Protein AF-A0A813KHU0-F1 (afdb_monomer)

Structure (mmCIF, N/CA/C/O backbone):
data_AF-A0A813KHU0-F1
#
_entry.id   AF-A0A813KHU0-F1
#
loop_
_atom_site.group_PDB
_atom_site.id
_atom_site.type_symbol
_atom_site.label_atom_id
_atom_site.label_alt_id
_atom_site.label_comp_id
_atom_site.label_asym_id
_atom_site.label_entity_id
_atom_site.label_seq_id
_atom_site.pdbx_PDB_ins_code
_atom_site.Cartn_x
_atom_site.Cartn_y
_atom_site.Cartn_z
_atom_site.occupancy
_atom_site.B_iso_or_equiv
_atom_site.auth_seq_id
_atom_site.auth_comp_id
_atom_site.auth_asym_id
_atom_site.auth_atom_id
_atom_site.pdbx_PDB_model_num
ATOM 1 N N . MET A 1 1 ? -23.495 9.517 65.402 1.00 42.62 1 MET A N 1
ATOM 2 C CA . MET A 1 1 ? -22.991 10.257 64.228 1.00 42.62 1 MET A CA 1
ATOM 3 C C . MET A 1 1 ? -22.327 9.233 63.336 1.00 42.62 1 MET A C 1
ATOM 5 O O . MET A 1 1 ? -21.193 8.849 63.585 1.00 42.62 1 MET A O 1
ATOM 9 N N . GLU A 1 2 ? -23.126 8.678 62.429 1.00 41.41 2 GLU A N 1
ATOM 10 C CA . GLU A 1 2 ? -22.740 7.620 61.497 1.00 41.41 2 GLU A CA 1
ATOM 11 C C . GLU A 1 2 ? -21.933 8.191 60.330 1.00 41.41 2 GLU A C 1
ATOM 13 O O . GLU A 1 2 ? -22.100 9.349 59.942 1.00 41.41 2 GLU A O 1
ATOM 18 N N . GLY A 1 3 ? -21.004 7.368 59.845 1.00 47.34 3 GLY A N 1
ATOM 19 C CA . GLY A 1 3 ? -19.980 7.725 58.876 1.00 47.34 3 GLY A CA 1
ATOM 20 C C . GLY A 1 3 ? -20.529 8.045 57.490 1.00 47.34 3 GLY A C 1
ATOM 21 O O . GLY A 1 3 ? -21.421 7.374 56.974 1.00 47.34 3 GLY A O 1
ATOM 22 N N . ALA A 1 4 ? -19.929 9.058 56.868 1.00 47.12 4 ALA A N 1
ATOM 23 C CA . ALA A 1 4 ? -20.103 9.354 55.458 1.00 47.12 4 ALA A CA 1
ATOM 24 C C . ALA A 1 4 ? -19.399 8.271 54.624 1.00 47.12 4 ALA A C 1
ATOM 26 O O . ALA A 1 4 ? -18.172 8.158 54.622 1.00 47.12 4 ALA A O 1
ATOM 27 N N . GLY A 1 5 ? -20.210 7.447 53.962 1.00 48.50 5 GLY A N 1
ATOM 28 C CA . GLY A 1 5 ? -19.786 6.370 53.081 1.00 48.50 5 GLY A CA 1
ATOM 29 C C . GLY A 1 5 ? -19.151 6.878 51.788 1.00 48.50 5 GLY A C 1
ATOM 30 O O . GLY A 1 5 ? -19.700 7.711 51.068 1.00 48.50 5 GLY A O 1
ATOM 31 N N . CYS A 1 6 ? -17.983 6.309 51.514 1.00 53.12 6 CYS A N 1
ATOM 32 C CA . CYS A 1 6 ? -17.231 6.348 50.270 1.00 53.12 6 CYS A CA 1
ATOM 33 C C . CYS A 1 6 ? -18.134 6.070 49.050 1.00 53.12 6 CYS A C 1
ATOM 35 O O . CYS A 1 6 ? -18.683 4.979 48.932 1.00 53.12 6 CYS A O 1
ATOM 37 N N . SER A 1 7 ? -18.278 7.043 48.143 1.00 52.09 7 SER A N 1
ATOM 38 C CA . SER A 1 7 ? -19.007 6.884 46.866 1.00 52.09 7 SER A CA 1
ATOM 39 C C . SER A 1 7 ? -18.112 7.062 45.628 1.00 52.09 7 SER A C 1
ATOM 41 O O . SER A 1 7 ? -18.610 7.140 44.510 1.00 52.09 7 SER A O 1
ATOM 43 N N . SER A 1 8 ? -16.785 7.097 45.790 1.00 53.78 8 SER A N 1
ATOM 44 C CA . SER A 1 8 ? -15.857 7.419 44.689 1.00 53.78 8 SER A CA 1
ATOM 45 C C . SER A 1 8 ? -15.348 6.212 43.883 1.00 53.78 8 SER A C 1
ATOM 47 O O . SER A 1 8 ? -14.646 6.409 42.898 1.00 53.78 8 SER A O 1
ATOM 49 N N . SER A 1 9 ? -15.697 4.973 44.250 1.00 53.78 9 SER A N 1
ATOM 50 C CA . SER A 1 9 ? -15.146 3.758 43.611 1.00 53.78 9 SER A CA 1
ATOM 51 C C . SER A 1 9 ? -15.858 3.289 42.339 1.00 53.78 9 SER A C 1
ATOM 53 O O . SER A 1 9 ? -15.327 2.427 41.653 1.00 53.78 9 SER A O 1
ATOM 55 N N . SER A 1 10 ? -17.042 3.811 42.000 1.00 54.59 10 SER A N 1
ATOM 56 C CA . SER A 1 10 ? -17.809 3.296 40.849 1.00 54.59 10 SER A CA 1
ATOM 57 C C . SER A 1 10 ? -17.456 3.957 39.509 1.00 54.59 10 SER A C 1
ATOM 59 O O . SER A 1 10 ? -17.776 3.404 38.463 1.00 54.59 10 SER A O 1
ATOM 61 N N . SER A 1 11 ? -16.828 5.137 39.533 1.00 57.34 11 SER A N 1
ATOM 62 C CA . SER A 1 11 ? -16.540 5.946 38.336 1.00 57.34 11 SER A CA 1
ATOM 63 C C . SER A 1 11 ? -15.254 5.514 37.619 1.00 57.34 11 SER A C 1
ATOM 65 O O . SER A 1 11 ? -15.204 5.503 36.394 1.00 57.34 11 SER A O 1
ATOM 67 N N . CYS A 1 12 ? -14.231 5.091 38.369 1.00 59.09 12 CYS A N 1
ATOM 68 C CA . CYS A 1 12 ? -12.973 4.605 37.796 1.00 59.09 12 CYS A CA 1
ATOM 69 C C . CYS A 1 12 ? -13.151 3.2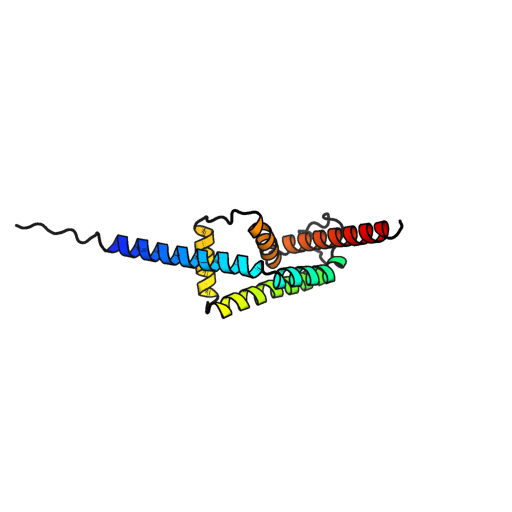79 37.042 1.00 59.09 12 CYS A C 1
ATOM 71 O O . CYS A 1 12 ? -12.722 3.169 35.903 1.00 59.09 12 CYS A O 1
ATOM 73 N N . VAL A 1 13 ? -13.885 2.322 37.615 1.00 64.19 13 VAL A N 1
ATOM 74 C CA . VAL A 1 13 ? -14.045 0.974 37.035 1.00 64.19 13 VAL A CA 1
ATOM 75 C C . VAL A 1 13 ? -14.788 0.987 35.691 1.00 64.19 13 VAL A C 1
ATOM 77 O O . VAL A 1 13 ? -14.461 0.213 34.800 1.00 64.19 13 VAL A O 1
ATOM 80 N N . ALA A 1 14 ? -15.777 1.870 35.524 1.00 64.44 1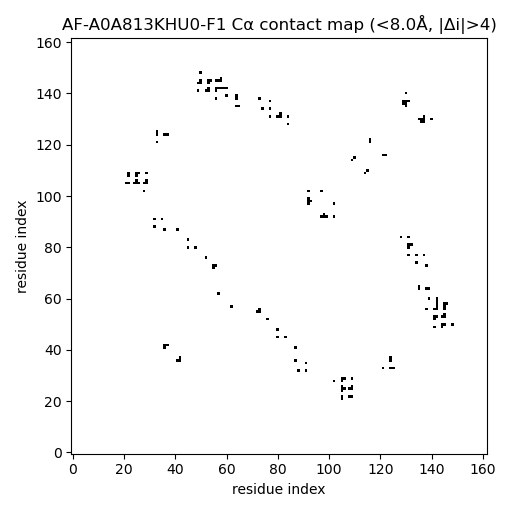4 ALA A N 1
ATOM 81 C CA . ALA A 1 14 ? -16.512 1.997 34.263 1.00 64.44 14 ALA A CA 1
ATOM 82 C C . ALA A 1 14 ? -15.681 2.674 33.162 1.00 64.44 14 ALA A C 1
ATOM 84 O O . ALA A 1 14 ? -15.860 2.374 31.985 1.00 64.44 14 ALA A O 1
ATOM 85 N N . ARG A 1 15 ? -14.771 3.578 33.546 1.00 66.44 15 ARG A N 1
ATOM 86 C CA . ARG A 1 15 ? -13.884 4.268 32.608 1.00 66.44 15 ARG A CA 1
ATOM 87 C C . ARG A 1 15 ? -12.789 3.337 32.095 1.00 66.44 15 ARG A C 1
ATOM 89 O O . ARG A 1 15 ? -12.584 3.266 30.893 1.00 66.44 15 ARG A O 1
ATOM 96 N N . ASP A 1 16 ? -12.204 2.550 32.994 1.00 72.75 16 ASP A N 1
ATOM 97 C CA . ASP A 1 16 ? -11.177 1.562 32.652 1.00 72.75 16 ASP A CA 1
ATOM 98 C C . ASP A 1 16 ? -11.733 0.453 31.730 1.00 72.75 16 ASP A C 1
ATOM 100 O O . ASP A 1 16 ? -11.021 -0.064 30.873 1.00 72.75 16 ASP A O 1
ATOM 104 N N . ALA A 1 17 ? -13.016 0.093 31.873 1.00 78.12 17 ALA A N 1
ATOM 105 C CA . ALA A 1 17 ? -13.672 -0.888 31.004 1.00 78.12 17 ALA A CA 1
ATOM 106 C C . ALA A 1 17 ? -13.956 -0.346 29.592 1.00 78.12 17 ALA A C 1
ATOM 108 O O . ALA A 1 17 ? -13.739 -1.060 28.618 1.00 78.12 17 ALA A O 1
ATOM 109 N N . ALA A 1 18 ? -14.409 0.906 29.478 1.00 79.88 18 ALA A N 1
ATOM 110 C CA . ALA A 1 18 ? -14.678 1.536 28.185 1.00 79.88 18 ALA A CA 1
ATOM 111 C C . ALA A 1 18 ? -13.390 1.779 27.379 1.00 79.88 18 ALA A C 1
ATOM 113 O O . ALA A 1 18 ? -13.362 1.502 26.185 1.00 79.88 18 ALA A O 1
ATOM 114 N N . GLU A 1 19 ? -12.316 2.228 28.042 1.00 81.31 19 GLU A N 1
ATOM 115 C CA . GLU A 1 19 ? -10.990 2.385 27.423 1.00 81.31 19 GLU A CA 1
ATOM 116 C C . GLU A 1 19 ? -10.471 1.029 26.897 1.00 81.31 19 GLU A C 1
ATOM 118 O O . GLU A 1 19 ? -10.000 0.933 25.767 1.00 81.31 19 GLU A O 1
ATOM 123 N N . ALA A 1 20 ? -10.651 -0.059 27.658 1.00 83.56 20 ALA A N 1
ATOM 124 C CA . ALA A 1 20 ? -10.251 -1.399 27.223 1.00 83.56 20 ALA A CA 1
ATOM 125 C C . ALA A 1 20 ? -11.077 -1.948 26.039 1.00 83.56 20 ALA A C 1
ATOM 127 O O . ALA A 1 20 ? -10.536 -2.675 25.203 1.00 83.56 20 ALA A O 1
ATOM 128 N N . GLU A 1 21 ? -12.374 -1.634 25.965 1.00 86.56 21 GLU A N 1
ATOM 129 C CA . GLU A 1 21 ? -13.226 -2.003 24.825 1.00 86.56 21 GLU A CA 1
ATOM 130 C C . GLU A 1 21 ? -12.813 -1.255 23.550 1.00 86.56 21 GLU A C 1
ATOM 132 O O . GLU A 1 21 ? -12.673 -1.882 22.499 1.00 86.56 21 GLU A O 1
ATOM 137 N N . GLU A 1 22 ? -12.544 0.050 23.651 1.00 86.12 22 GLU A N 1
ATOM 138 C CA . GLU A 1 22 ? -12.088 0.879 22.528 1.00 86.12 22 GLU A CA 1
ATOM 139 C C . GLU A 1 22 ? -10.707 0.432 22.018 1.00 86.12 22 GLU A C 1
ATOM 141 O O . GLU A 1 22 ? -10.512 0.266 20.812 1.00 86.12 22 GLU A O 1
ATOM 146 N N . GLU A 1 23 ? -9.768 0.119 22.916 1.00 86.62 23 GLU A N 1
ATOM 147 C CA . GLU A 1 23 ? -8.469 -0.452 22.543 1.00 86.62 23 GLU A CA 1
ATOM 148 C C . GLU A 1 23 ? -8.598 -1.811 21.831 1.00 86.62 23 GLU A C 1
ATOM 150 O O . GLU A 1 23 ? -7.830 -2.123 20.913 1.00 86.62 23 GLU A O 1
ATOM 155 N N . ALA A 1 24 ? -9.533 -2.659 22.272 1.00 89.06 24 ALA A N 1
ATOM 156 C CA . ALA A 1 24 ? -9.770 -3.964 21.663 1.00 89.06 24 ALA A CA 1
ATOM 157 C C . ALA A 1 24 ? -10.399 -3.828 20.269 1.00 89.06 24 ALA A C 1
ATOM 159 O O . ALA A 1 24 ? -10.007 -4.547 19.346 1.00 89.06 24 ALA A O 1
ATOM 160 N N . GLU A 1 25 ? -11.332 -2.891 20.099 1.00 92.50 25 GLU A N 1
ATOM 161 C CA . GLU A 1 25 ? -11.931 -2.555 18.806 1.00 92.50 25 GLU A CA 1
ATOM 162 C C . GLU A 1 25 ? -10.883 -1.984 17.838 1.00 92.50 25 GLU A C 1
ATOM 164 O O . GLU A 1 25 ? -10.808 -2.404 16.678 1.00 92.50 25 GLU A O 1
ATOM 169 N N . ALA A 1 26 ? -10.013 -1.098 18.328 1.00 91.31 26 ALA A N 1
ATOM 170 C CA . ALA A 1 26 ? -8.908 -0.541 17.561 1.00 91.31 26 ALA A CA 1
ATOM 171 C C . ALA A 1 26 ? -7.950 -1.632 17.067 1.0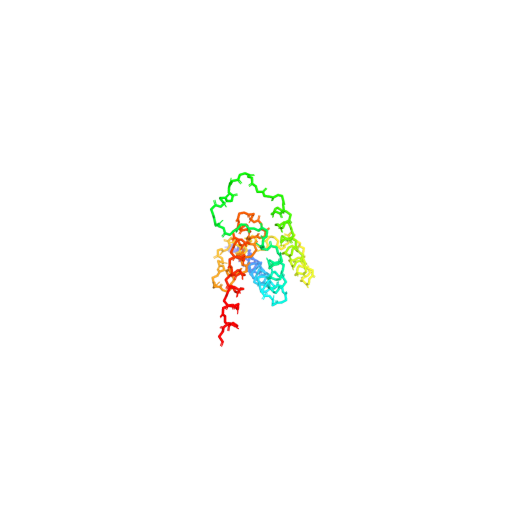0 91.31 26 ALA A C 1
ATOM 173 O O . ALA A 1 26 ? -7.635 -1.700 15.876 1.00 91.31 26 ALA A O 1
ATOM 174 N N . GLU A 1 27 ? -7.531 -2.543 17.948 1.00 90.94 27 GLU A N 1
ATOM 175 C CA . GLU A 1 27 ? -6.684 -3.670 17.556 1.00 90.94 27 GLU A CA 1
ATOM 176 C C . GLU A 1 27 ? -7.377 -4.610 16.566 1.00 90.94 27 GLU A C 1
ATOM 178 O O . GLU A 1 27 ? -6.755 -5.011 15.576 1.00 90.94 27 GLU A O 1
ATOM 183 N N . LEU A 1 28 ? -8.652 -4.936 16.793 1.00 93.25 28 LEU A N 1
ATOM 184 C CA . LEU A 1 28 ? -9.430 -5.791 15.901 1.00 93.25 28 LEU A CA 1
ATOM 185 C C . LEU A 1 28 ? -9.446 -5.215 14.483 1.00 93.25 28 LEU A C 1
ATOM 187 O O . LEU A 1 28 ? -9.116 -5.917 13.523 1.00 93.25 28 LEU A O 1
ATOM 191 N N . HIS A 1 29 ? -9.802 -3.939 14.344 1.00 94.69 29 HIS A N 1
ATOM 192 C CA . HIS A 1 29 ? -9.965 -3.339 13.029 1.00 94.69 29 HIS A CA 1
ATOM 193 C C . HIS A 1 29 ? -8.643 -3.041 12.331 1.00 94.69 29 HIS A C 1
ATOM 195 O O . HIS A 1 29 ? -8.576 -3.206 11.111 1.00 94.69 29 HIS A O 1
ATOM 201 N N . MET A 1 30 ? -7.589 -2.679 13.064 1.00 91.81 30 MET A N 1
ATOM 202 C CA . MET A 1 30 ? -6.272 -2.447 12.473 1.00 91.81 30 MET A CA 1
ATOM 203 C C . MET A 1 30 ? -5.623 -3.741 11.995 1.00 91.81 30 MET A C 1
ATOM 205 O O . MET A 1 30 ? -5.149 -3.807 10.860 1.00 91.81 30 MET A O 1
ATOM 209 N N . ARG A 1 31 ? -5.664 -4.807 12.802 1.00 90.56 31 ARG A N 1
ATOM 210 C CA . ARG A 1 31 ? -5.186 -6.124 12.358 1.00 90.56 31 ARG A CA 1
ATOM 211 C C . ARG A 1 31 ? -6.036 -6.681 11.226 1.00 90.56 31 ARG A C 1
ATOM 213 O O . ARG A 1 31 ? -5.487 -7.266 10.297 1.00 90.56 31 ARG A O 1
ATOM 220 N N . GLY A 1 32 ? -7.351 -6.471 11.283 1.00 93.75 32 GLY A N 1
ATOM 221 C CA . GLY A 1 32 ? -8.263 -6.858 10.213 1.00 93.75 32 GLY A CA 1
ATOM 222 C C . GLY A 1 32 ? -7.923 -6.174 8.888 1.00 93.75 32 GLY A C 1
ATOM 223 O O . GLY A 1 32 ? -7.829 -6.859 7.873 1.00 93.75 32 GLY A O 1
ATOM 224 N N . LEU A 1 33 ? -7.637 -4.865 8.893 1.00 94.25 33 LEU A N 1
ATOM 225 C CA . LEU A 1 33 ? -7.236 -4.147 7.680 1.00 94.25 33 LEU A CA 1
ATOM 226 C C . LEU A 1 33 ? -5.884 -4.642 7.149 1.00 94.25 33 LEU A C 1
ATOM 228 O O . LEU A 1 33 ? -5.751 -4.880 5.951 1.00 94.25 33 LEU A O 1
ATOM 232 N N . LEU A 1 34 ? -4.884 -4.827 8.015 1.00 92.06 34 LEU A N 1
ATOM 233 C CA . LEU A 1 34 ? -3.579 -5.342 7.587 1.00 92.06 34 LEU A CA 1
ATOM 234 C C . LEU A 1 34 ? -3.710 -6.741 6.973 1.00 92.06 34 LEU A C 1
ATOM 236 O O . LEU A 1 34 ? -3.165 -6.993 5.903 1.00 92.06 34 LEU A O 1
ATOM 240 N N . GLN A 1 35 ? -4.505 -7.623 7.581 1.00 92.94 35 GLN A N 1
ATOM 241 C CA . GLN A 1 35 ? -4.798 -8.942 7.023 1.00 92.94 35 GLN A CA 1
ATOM 242 C C . GLN A 1 35 ? -5.562 -8.854 5.691 1.00 92.94 35 GLN A C 1
ATOM 244 O O . GLN A 1 35 ? -5.275 -9.608 4.764 1.00 92.94 35 GLN A O 1
ATOM 249 N N . TRP A 1 36 ? -6.502 -7.917 5.563 1.00 95.81 36 TRP A N 1
ATOM 250 C CA . TRP A 1 36 ? -7.259 -7.669 4.333 1.00 95.81 36 TRP A CA 1
ATOM 251 C C . TRP A 1 36 ? -6.371 -7.204 3.171 1.00 95.81 36 TRP A C 1
ATOM 253 O O . TRP A 1 36 ? -6.570 -7.595 2.017 1.00 95.81 36 TRP A O 1
ATOM 263 N N . LEU A 1 37 ? -5.356 -6.394 3.474 1.00 95.31 37 LEU A N 1
ATOM 264 C CA . LEU A 1 37 ? -4.320 -5.971 2.530 1.00 95.31 37 LEU A CA 1
ATOM 265 C C . LEU A 1 37 ? -3.317 -7.094 2.204 1.00 95.31 37 LEU A C 1
ATOM 267 O O . LEU A 1 37 ? -2.558 -6.978 1.248 1.0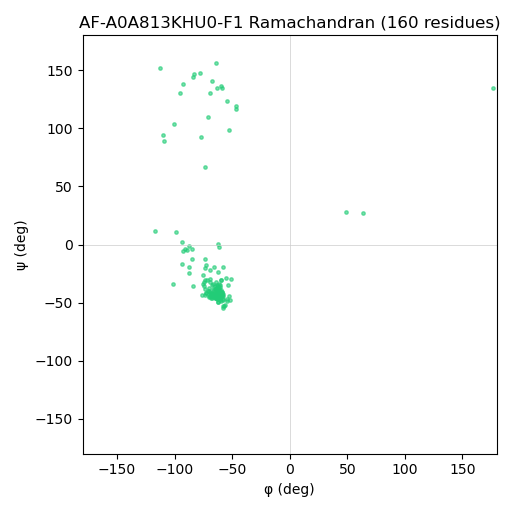0 95.31 37 LEU A O 1
ATOM 271 N N . ARG A 1 38 ? -3.317 -8.197 2.958 1.00 93.88 38 ARG A N 1
ATOM 272 C CA . ARG A 1 38 ? -2.485 -9.385 2.695 1.00 93.88 38 ARG A CA 1
ATOM 273 C C . ARG A 1 38 ? -3.177 -10.439 1.847 1.00 93.88 38 ARG A C 1
ATOM 275 O O . ARG A 1 38 ? -2.548 -11.435 1.493 1.00 93.88 38 ARG A O 1
ATOM 282 N N . GLU A 1 39 ? -4.456 -10.262 1.534 1.00 95.81 39 GLU A N 1
ATOM 283 C CA . GLU A 1 39 ? -5.159 -11.217 0.688 1.00 95.81 39 GLU A CA 1
ATOM 284 C C . GLU A 1 39 ? -4.476 -11.346 -0.677 1.00 95.81 39 GLU A C 1
ATOM 286 O O . GLU A 1 39 ? -4.141 -10.354 -1.328 1.00 95.81 39 GLU A O 1
ATOM 291 N N . GLU A 1 40 ? -4.305 -12.591 -1.123 1.00 94.88 40 GLU A N 1
ATOM 292 C CA . GLU A 1 40 ? -3.588 -12.943 -2.353 1.00 94.88 40 GLU A CA 1
ATOM 293 C C . GLU A 1 40 ? -4.112 -12.192 -3.582 1.00 94.88 40 GLU A C 1
ATOM 295 O O . GLU A 1 40 ? -3.332 -11.798 -4.448 1.00 94.88 40 GLU A O 1
ATOM 300 N N . SER A 1 41 ? -5.423 -11.942 -3.636 1.00 96.12 41 SER A N 1
ATOM 301 C CA . SER A 1 41 ? -6.066 -11.187 -4.714 1.00 96.12 41 SER A CA 1
ATOM 302 C C . SER A 1 41 ? -5.533 -9.755 -4.814 1.00 96.12 41 SER A C 1
ATOM 304 O O . SER A 1 41 ? -5.237 -9.281 -5.910 1.00 96.12 41 SER A O 1
ATOM 306 N N . PHE A 1 42 ? -5.356 -9.079 -3.679 1.00 96.81 42 PHE A N 1
ATOM 307 C CA . PHE A 1 42 ? -4.834 -7.719 -3.640 1.00 96.81 42 PHE A CA 1
ATOM 308 C C . PHE A 1 42 ? -3.325 -7.692 -3.870 1.00 96.81 42 PHE A C 1
ATOM 310 O O . PHE A 1 42 ? -2.847 -6.895 -4.674 1.00 96.81 42 PHE A O 1
ATOM 317 N N . VAL A 1 43 ? -2.578 -8.603 -3.241 1.00 95.19 43 VAL A N 1
ATOM 318 C CA . VAL A 1 43 ? -1.126 -8.719 -3.447 1.00 95.19 43 VAL A CA 1
ATOM 319 C C . VAL A 1 43 ? -0.800 -8.973 -4.922 1.00 95.19 43 VAL A C 1
ATOM 321 O O . VAL A 1 43 ? 0.094 -8.333 -5.477 1.00 95.19 43 VAL A O 1
ATOM 324 N N . THR A 1 44 ? -1.561 -9.852 -5.580 1.00 95.88 44 THR A N 1
ATOM 325 C CA . THR A 1 44 ? -1.438 -10.118 -7.020 1.00 95.88 44 THR A CA 1
ATOM 326 C C . THR A 1 44 ? -1.759 -8.876 -7.845 1.00 95.88 44 THR A C 1
ATOM 328 O O . THR A 1 44 ? -0.961 -8.509 -8.703 1.00 95.88 44 THR A O 1
ATOM 331 N N . ALA A 1 45 ? -2.856 -8.170 -7.547 1.00 97.00 45 ALA A N 1
ATOM 332 C CA . ALA A 1 45 ? -3.219 -6.946 -8.262 1.00 97.00 45 ALA A CA 1
ATOM 333 C C . ALA A 1 45 ? -2.134 -5.856 -8.154 1.00 97.00 45 ALA A C 1
ATOM 335 O O . ALA A 1 45 ? -1.788 -5.220 -9.150 1.00 97.00 45 ALA A O 1
ATOM 336 N N . ILE A 1 46 ? -1.548 -5.670 -6.964 1.00 97.12 46 ILE A N 1
ATOM 337 C CA . ILE A 1 46 ? -0.414 -4.759 -6.760 1.00 97.12 46 ILE A CA 1
ATOM 338 C C . ILE A 1 46 ? 0.804 -5.209 -7.575 1.00 97.12 46 ILE A C 1
ATOM 340 O O . ILE A 1 46 ? 1.462 -4.379 -8.207 1.00 97.12 46 ILE A O 1
ATOM 344 N N . ALA A 1 47 ? 1.119 -6.506 -7.578 1.00 95.69 47 ALA A N 1
ATOM 345 C CA . ALA A 1 47 ? 2.256 -7.042 -8.317 1.00 95.69 47 ALA A CA 1
ATOM 346 C C . ALA A 1 47 ? 2.102 -6.864 -9.836 1.00 95.69 47 ALA A C 1
ATOM 348 O O . ALA A 1 47 ? 3.044 -6.408 -10.483 1.00 95.69 47 ALA A O 1
ATOM 349 N N . GLU A 1 48 ? 0.927 -7.170 -10.390 1.00 96.62 48 GLU A N 1
ATOM 350 C CA . GLU A 1 48 ? 0.607 -6.995 -11.812 1.00 96.62 48 GLU A CA 1
ATOM 351 C C . GLU A 1 48 ? 0.678 -5.522 -12.216 1.00 96.62 48 GLU A C 1
ATOM 353 O O . GLU A 1 48 ? 1.401 -5.161 -13.145 1.00 96.62 48 GLU A O 1
ATOM 358 N N . TRP A 1 49 ? 0.028 -4.644 -11.448 1.00 97.75 49 TRP A N 1
ATOM 359 C CA . TRP A 1 49 ? 0.079 -3.209 -11.702 1.00 97.75 49 TRP A CA 1
ATOM 360 C C . TRP A 1 49 ? 1.523 -2.686 -11.670 1.00 97.75 49 TRP A C 1
ATOM 362 O O . TRP A 1 49 ? 1.964 -1.956 -12.560 1.00 97.75 49 TRP A O 1
ATOM 372 N N . SER A 1 50 ? 2.308 -3.108 -10.676 1.00 97.00 50 SER A N 1
ATOM 373 C CA . SER A 1 50 ? 3.703 -2.678 -10.545 1.00 97.00 50 SER A CA 1
ATOM 374 C C . SER A 1 50 ? 4.570 -3.212 -11.682 1.00 97.00 50 SER A C 1
ATOM 376 O O . SER A 1 50 ? 5.496 -2.534 -12.133 1.00 97.00 50 SER A O 1
ATOM 378 N N . TRP A 1 51 ? 4.277 -4.418 -12.168 1.00 95.69 51 TRP A N 1
ATOM 379 C CA . TRP A 1 51 ? 4.969 -5.026 -13.296 1.00 95.69 51 TRP A CA 1
ATOM 380 C C . TRP A 1 51 ? 4.798 -4.206 -14.574 1.00 95.69 51 TRP A C 1
ATOM 382 O O . TRP A 1 51 ? 5.792 -3.955 -15.266 1.00 95.69 51 TRP A O 1
ATOM 392 N N . ASP A 1 52 ? 3.580 -3.742 -14.846 1.00 96.00 52 ASP A N 1
ATOM 393 C CA . ASP A 1 52 ? 3.250 -2.948 -16.031 1.00 96.00 52 ASP A CA 1
ATOM 394 C C . ASP A 1 52 ? 3.930 -1.576 -16.018 1.00 96.00 52 ASP A C 1
ATOM 396 O O . ASP A 1 52 ? 4.436 -1.119 -17.045 1.00 96.00 52 ASP A O 1
ATOM 400 N N . TRP A 1 53 ? 4.030 -0.946 -14.846 1.00 96.31 53 TRP A N 1
ATOM 401 C CA . TRP A 1 53 ? 4.591 0.400 -14.715 1.00 96.31 53 TRP A CA 1
ATOM 402 C C . TRP A 1 53 ? 6.109 0.450 -14.527 1.00 96.31 53 TRP A C 1
ATOM 404 O O . TRP A 1 53 ? 6.736 1.463 -14.840 1.00 96.31 53 TRP A O 1
ATOM 414 N N . CYS A 1 54 ? 6.741 -0.608 -14.010 1.00 94.62 54 CYS A N 1
ATOM 415 C CA . CYS A 1 54 ? 8.124 -0.517 -13.528 1.00 94.62 54 CYS A CA 1
ATOM 416 C C . CYS A 1 54 ? 9.168 -0.157 -14.592 1.00 94.62 54 CYS A C 1
ATOM 418 O O . CYS A 1 54 ? 10.212 0.393 -14.244 1.00 94.62 54 CYS A O 1
ATOM 420 N N . LEU A 1 55 ? 8.915 -0.416 -15.878 1.00 93.88 55 LEU A N 1
ATOM 421 C CA . LEU A 1 55 ? 9.870 -0.095 -16.944 1.00 93.88 55 LEU A CA 1
ATOM 422 C C . LEU A 1 55 ? 10.035 1.412 -17.187 1.00 93.88 55 LEU A C 1
ATOM 424 O O . LEU A 1 55 ? 11.093 1.824 -17.673 1.00 93.88 55 LEU A O 1
ATOM 428 N N . GLU A 1 56 ? 9.051 2.222 -16.793 1.00 92.62 56 GLU A N 1
ATOM 429 C CA . GLU A 1 56 ? 9.120 3.686 -16.861 1.00 92.62 56 GLU A CA 1
ATOM 430 C C . GLU A 1 56 ? 10.138 4.258 -15.857 1.00 92.62 56 GLU A C 1
ATOM 432 O O . GLU A 1 56 ? 10.767 5.286 -16.105 1.00 92.62 56 GLU A O 1
ATOM 437 N N . PHE A 1 57 ? 10.347 3.574 -14.729 1.00 92.00 57 PHE A N 1
ATOM 438 C CA . PHE A 1 57 ? 11.202 4.036 -13.631 1.00 92.00 57 PHE A CA 1
ATOM 439 C C . PHE A 1 57 ? 12.671 3.711 -13.886 1.00 92.00 57 PHE A C 1
ATOM 441 O O . PHE A 1 57 ? 12.961 2.670 -14.462 1.00 92.00 57 PHE A O 1
ATOM 448 N N . PRO A 1 58 ? 13.641 4.530 -13.453 1.00 88.81 58 PRO A N 1
ATOM 449 C CA . PRO A 1 58 ? 15.056 4.274 -13.717 1.00 88.81 58 PRO A CA 1
ATOM 450 C C . PRO A 1 58 ? 15.574 2.984 -13.055 1.00 88.81 58 PRO A C 1
ATOM 452 O O . PRO A 1 58 ? 15.063 2.506 -12.046 1.00 88.81 58 PRO A O 1
ATOM 455 N N . ARG A 1 59 ? 16.655 2.423 -13.615 1.00 81.25 59 ARG A N 1
ATOM 456 C CA . ARG A 1 59 ? 17.357 1.258 -13.034 1.00 81.25 59 ARG A CA 1
ATOM 457 C C . ARG A 1 59 ? 18.115 1.594 -11.754 1.00 81.25 59 ARG A C 1
ATOM 459 O O . ARG A 1 59 ? 18.259 0.757 -10.864 1.00 81.25 59 ARG A O 1
ATOM 466 N N . GLU A 1 60 ? 18.699 2.783 -11.722 1.00 69.25 60 GLU A N 1
ATOM 467 C CA . GLU A 1 60 ? 19.681 3.181 -10.727 1.00 69.25 60 GLU A CA 1
ATOM 468 C C . GLU A 1 60 ? 19.015 3.946 -9.584 1.00 69.25 60 GLU A C 1
ATOM 470 O O . GLU A 1 60 ? 18.321 4.933 -9.812 1.00 69.25 60 GLU A O 1
ATOM 475 N N . LYS A 1 61 ? 19.311 3.544 -8.339 1.00 56.22 61 LYS A N 1
ATOM 476 C CA . LYS A 1 61 ? 18.884 4.235 -7.105 1.00 56.22 61 LYS A CA 1
ATOM 477 C C . LYS A 1 61 ? 19.427 5.674 -6.978 1.00 56.22 61 LYS A C 1
ATOM 479 O O . LYS A 1 61 ? 19.144 6.340 -5.991 1.00 56.22 61 LYS A O 1
ATOM 484 N N . PHE A 1 62 ? 20.245 6.132 -7.930 1.00 52.75 62 PHE A N 1
ATOM 485 C CA . PHE A 1 62 ? 20.976 7.401 -7.872 1.00 52.75 62 PHE A CA 1
ATOM 486 C C . PHE A 1 62 ? 20.194 8.605 -8.408 1.00 52.75 62 PHE A C 1
ATOM 488 O O . PHE A 1 62 ? 20.695 9.729 -8.346 1.00 52.75 62 PHE A O 1
ATOM 495 N N . GLN A 1 63 ? 18.965 8.416 -8.899 1.00 58.88 63 GLN A N 1
ATOM 496 C CA . GLN A 1 63 ? 18.030 9.536 -8.952 1.00 58.88 63 GLN A CA 1
ATOM 497 C C . GLN A 1 63 ? 17.497 9.750 -7.542 1.00 58.88 63 GLN A C 1
ATOM 499 O O . GLN A 1 63 ? 16.567 9.085 -7.099 1.00 58.88 63 GLN A O 1
ATOM 504 N N . ASP A 1 64 ? 18.180 10.638 -6.827 1.00 63.91 64 ASP A N 1
ATOM 505 C CA . ASP A 1 64 ? 17.756 11.145 -5.532 1.00 63.91 64 ASP A CA 1
ATOM 506 C C . ASP A 1 64 ? 16.263 11.532 -5.602 1.00 63.91 64 ASP A C 1
ATOM 508 O O . ASP A 1 64 ? 15.903 12.390 -6.413 1.00 63.91 64 ASP A O 1
ATOM 512 N N . PRO A 1 65 ? 15.379 10.907 -4.800 1.00 61.78 65 PRO A N 1
ATOM 513 C CA . PRO A 1 65 ? 13.957 11.241 -4.771 1.00 61.78 65 PRO A CA 1
ATOM 514 C C . PRO A 1 65 ? 13.691 12.708 -4.418 1.00 61.78 65 PRO A C 1
ATOM 516 O O . PRO A 1 65 ? 12.616 13.216 -4.716 1.00 61.78 65 PRO A O 1
ATOM 519 N N . SER A 1 66 ? 14.664 13.390 -3.801 1.00 65.31 66 SER A N 1
ATOM 520 C CA . SER A 1 66 ? 14.615 14.821 -3.494 1.00 65.31 66 SER A CA 1
ATOM 521 C C . SER A 1 66 ? 15.072 15.721 -4.648 1.00 65.31 66 SER A C 1
ATOM 523 O O . SER A 1 66 ? 14.960 16.946 -4.556 1.00 65.31 66 SER A O 1
ATOM 525 N N . ARG A 1 67 ? 15.537 15.149 -5.771 1.00 67.62 67 ARG A N 1
ATOM 526 C CA . ARG A 1 67 ? 15.732 15.923 -7.001 1.00 67.62 67 ARG A CA 1
ATOM 527 C C . ARG A 1 67 ? 14.383 16.455 -7.484 1.00 67.62 67 ARG A C 1
ATOM 529 O O . ARG A 1 67 ? 13.426 15.692 -7.547 1.00 67.62 67 ARG A O 1
ATOM 536 N N . PRO A 1 68 ? 14.309 17.733 -7.876 1.00 58.69 68 PRO A N 1
ATOM 537 C CA . PRO A 1 68 ? 13.042 18.381 -8.205 1.00 58.69 68 PRO A CA 1
ATOM 538 C C . PRO A 1 68 ? 12.431 17.911 -9.533 1.00 58.69 68 PRO A C 1
ATOM 540 O O . PRO A 1 68 ? 11.248 18.133 -9.767 1.00 58.69 68 PRO A O 1
ATOM 543 N N . GLU A 1 69 ? 13.210 17.272 -10.409 1.00 71.69 69 GLU A N 1
ATOM 544 C CA . GLU A 1 69 ? 12.780 16.944 -11.770 1.00 71.69 69 GLU A CA 1
ATOM 545 C C . GLU 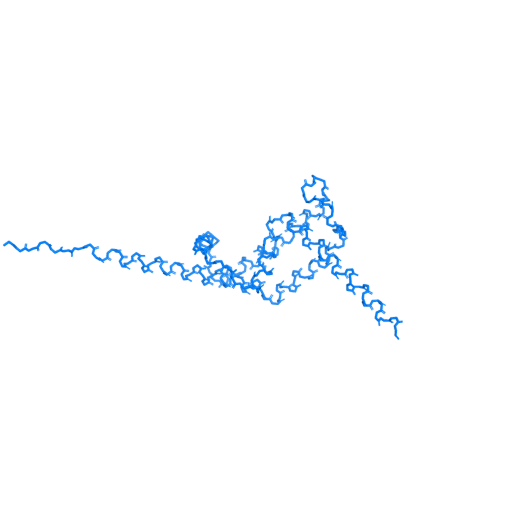A 1 69 ? 12.581 15.440 -11.939 1.00 71.69 69 GLU A C 1
ATOM 547 O O . GLU A 1 69 ? 13.510 14.686 -12.230 1.00 71.69 69 GLU A O 1
ATOM 552 N N . HIS A 1 70 ? 11.335 15.017 -11.753 1.00 79.62 70 HIS A N 1
ATOM 553 C CA . HIS A 1 70 ? 10.853 13.677 -12.071 1.00 79.62 70 HIS A CA 1
ATOM 554 C C . HIS A 1 70 ? 9.863 13.761 -13.230 1.00 79.62 70 HIS A C 1
ATOM 556 O O . HIS A 1 70 ? 9.195 14.779 -13.421 1.00 79.62 70 HIS A O 1
ATOM 562 N N . SER A 1 71 ? 9.762 12.688 -14.017 1.00 86.31 71 SER A N 1
ATOM 563 C CA . SER A 1 71 ? 8.755 12.609 -15.077 1.00 86.31 71 SER A CA 1
ATOM 564 C C . SER A 1 71 ? 7.354 12.724 -14.476 1.00 86.31 71 SER A C 1
ATOM 566 O O . SER A 1 71 ? 7.051 12.047 -13.493 1.00 86.31 71 SER A O 1
ATOM 568 N N . LEU A 1 72 ? 6.467 13.506 -15.104 1.00 89.50 72 LEU A N 1
ATOM 569 C CA . LEU A 1 72 ? 5.053 13.587 -14.701 1.00 89.50 72 LEU A CA 1
ATOM 570 C C . LEU A 1 72 ? 4.381 12.206 -14.675 1.00 89.50 72 LEU A C 1
ATOM 572 O O . LEU A 1 72 ? 3.508 11.962 -13.846 1.00 89.50 72 LEU A O 1
ATOM 576 N N . ARG A 1 73 ? 4.856 11.276 -15.513 1.00 92.19 73 ARG A N 1
ATOM 577 C CA . ARG A 1 73 ? 4.397 9.882 -15.541 1.00 92.19 73 ARG A CA 1
ATOM 578 C C . ARG A 1 73 ? 4.599 9.158 -14.212 1.00 92.19 73 ARG A C 1
ATOM 580 O O . ARG A 1 73 ? 3.809 8.282 -13.889 1.00 92.19 73 ARG A O 1
ATOM 587 N N . PHE A 1 74 ? 5.617 9.516 -13.429 1.00 92.25 74 PHE A N 1
ATOM 588 C CA . PHE A 1 74 ? 5.864 8.891 -12.125 1.00 92.25 74 PHE A CA 1
ATOM 589 C C . PHE A 1 74 ? 4.840 9.351 -11.095 1.00 92.25 74 PHE A C 1
ATOM 591 O O . PHE A 1 74 ? 4.361 8.548 -10.300 1.00 92.25 74 PHE A O 1
ATOM 598 N N . THR A 1 75 ? 4.459 10.626 -11.144 1.00 92.00 75 THR A N 1
ATOM 599 C CA . THR A 1 75 ? 3.388 11.168 -10.306 1.00 92.00 75 THR A CA 1
ATOM 600 C C . THR A 1 75 ? 2.035 10.573 -10.690 1.00 92.00 75 THR A C 1
ATOM 602 O O . THR A 1 75 ? 1.274 10.185 -9.810 1.00 92.00 75 THR A O 1
ATOM 605 N N . GLU A 1 76 ? 1.745 10.441 -11.989 1.00 95.56 76 GLU A N 1
ATOM 606 C CA . GLU A 1 76 ? 0.537 9.761 -12.484 1.00 95.56 76 GLU A CA 1
ATOM 607 C C . GLU A 1 76 ? 0.483 8.300 -12.012 1.00 95.56 76 GLU A C 1
ATOM 609 O O . GLU A 1 76 ? -0.548 7.848 -11.513 1.00 95.56 76 GLU A O 1
ATOM 614 N N . ALA A 1 77 ? 1.608 7.585 -12.092 1.00 97.00 77 ALA A N 1
ATOM 615 C CA . ALA A 1 77 ? 1.729 6.228 -11.573 1.00 97.00 77 ALA A CA 1
ATOM 616 C C . ALA A 1 77 ? 1.477 6.182 -10.057 1.00 97.00 77 ALA A C 1
ATOM 618 O O . ALA A 1 77 ? 0.700 5.353 -9.597 1.00 97.00 77 ALA A O 1
ATOM 619 N N . HIS A 1 78 ? 2.065 7.096 -9.279 1.00 97.31 78 HIS A N 1
ATOM 620 C CA . HIS A 1 78 ? 1.864 7.146 -7.828 1.00 97.31 78 HIS A CA 1
ATOM 621 C C . HIS A 1 78 ? 0.392 7.357 -7.456 1.00 97.31 78 HIS A C 1
ATOM 623 O O . HIS A 1 78 ? -0.115 6.688 -6.561 1.00 97.31 78 HIS A O 1
ATOM 629 N N . LEU A 1 79 ? -0.321 8.230 -8.178 1.00 97.44 79 LEU A N 1
ATOM 630 C CA . LEU A 1 79 ? -1.762 8.413 -7.983 1.00 97.44 79 LEU A CA 1
ATOM 631 C C . LEU A 1 79 ? -2.540 7.122 -8.262 1.00 97.44 79 LEU A C 1
ATOM 633 O O . LEU A 1 79 ? -3.426 6.774 -7.486 1.00 97.44 79 LEU A O 1
ATOM 637 N N . GLY A 1 80 ? -2.195 6.399 -9.331 1.00 98.00 80 GLY A N 1
ATOM 638 C CA . GLY A 1 80 ? -2.797 5.099 -9.632 1.00 98.00 80 GLY A CA 1
ATOM 639 C C . GLY A 1 80 ? -2.517 4.058 -8.546 1.00 98.00 80 GLY A C 1
ATOM 640 O O . GLY A 1 80 ? -3.429 3.360 -8.117 1.00 98.00 80 GLY A O 1
ATOM 641 N N . TYR A 1 81 ? -1.282 4.001 -8.047 1.00 98.06 81 TYR A N 1
ATOM 642 C CA . TYR A 1 81 ? -0.900 3.115 -6.951 1.00 98.06 81 TYR A CA 1
ATOM 643 C C . TYR A 1 81 ? -1.669 3.443 -5.663 1.00 98.06 81 TYR A C 1
ATOM 645 O O . TYR A 1 81 ? -2.214 2.545 -5.025 1.00 98.06 81 TYR A O 1
ATOM 653 N N . ARG A 1 82 ? -1.801 4.731 -5.318 1.00 98.19 82 ARG A N 1
ATOM 654 C CA . ARG A 1 82 ? -2.581 5.176 -4.157 1.00 98.19 82 ARG A CA 1
ATOM 655 C C . ARG A 1 82 ? -4.054 4.788 -4.263 1.00 98.19 82 ARG A C 1
ATOM 657 O O . ARG A 1 82 ? -4.611 4.260 -3.307 1.00 98.19 82 ARG A O 1
ATOM 664 N N . GLN A 1 83 ? -4.655 4.948 -5.442 1.00 98.25 83 GLN A N 1
ATOM 665 C CA . GLN A 1 83 ? -6.050 4.564 -5.685 1.00 98.25 83 GLN A CA 1
ATOM 666 C C . GLN A 1 83 ? -6.317 3.071 -5.445 1.00 98.25 83 GLN A C 1
ATOM 668 O O . GLN A 1 83 ? -7.424 2.721 -5.030 1.00 98.25 83 GLN A O 1
ATOM 673 N N . LEU A 1 84 ? -5.334 2.186 -5.665 1.00 98.00 84 LEU A N 1
ATOM 674 C CA . LEU A 1 84 ? -5.472 0.756 -5.358 1.00 98.00 84 LEU A CA 1
ATOM 675 C C . LEU A 1 84 ? -5.645 0.528 -3.852 1.00 98.00 84 LEU A C 1
ATOM 677 O O . LEU A 1 84 ? -6.539 -0.215 -3.448 1.00 98.00 84 LEU A O 1
ATOM 681 N N . PHE A 1 85 ? -4.828 1.190 -3.029 1.00 97.38 85 PHE A N 1
ATOM 682 C CA . PHE A 1 85 ? -4.912 1.102 -1.570 1.00 97.38 85 PHE A CA 1
ATOM 683 C C . PHE A 1 85 ? -6.166 1.789 -1.026 1.00 97.38 85 PHE A C 1
ATOM 685 O O . PHE A 1 85 ? -6.865 1.189 -0.211 1.00 97.38 85 PHE A O 1
ATOM 692 N N . GLU A 1 86 ? -6.497 2.989 -1.515 1.00 97.06 86 GLU A N 1
ATOM 693 C CA . GLU A 1 86 ? -7.718 3.719 -1.138 1.00 97.06 86 GLU A CA 1
ATOM 694 C C . GLU A 1 86 ? -8.966 2.868 -1.420 1.00 97.06 86 GLU A C 1
ATOM 696 O O . GLU A 1 86 ? -9.738 2.579 -0.507 1.00 97.06 86 GLU A O 1
ATOM 701 N N . SER A 1 87 ? -9.109 2.353 -2.647 1.00 97.69 87 SER A N 1
ATOM 702 C CA . SER A 1 87 ? -10.257 1.516 -3.030 1.00 97.69 87 SER A CA 1
ATOM 703 C C . SER A 1 87 ? -10.341 0.236 -2.195 1.00 97.69 87 SER A C 1
ATOM 705 O O . SER A 1 87 ? -11.430 -0.228 -1.851 1.00 97.69 87 SER A O 1
ATOM 707 N N . ARG A 1 88 ? -9.192 -0.366 -1.864 1.00 97.62 88 ARG A N 1
ATOM 708 C CA . ARG A 1 88 ? -9.132 -1.592 -1.062 1.00 97.62 88 ARG A CA 1
ATOM 709 C C . ARG A 1 88 ? -9.506 -1.344 0.399 1.00 97.62 88 ARG A C 1
ATOM 711 O O . ARG A 1 88 ? -10.210 -2.171 0.984 1.00 97.62 88 ARG A O 1
ATOM 718 N N . ALA A 1 89 ? -9.068 -0.225 0.969 1.00 96.81 89 ALA A N 1
ATOM 719 C CA . ALA A 1 89 ? -9.439 0.204 2.311 1.00 96.81 89 ALA A CA 1
ATOM 720 C C . ALA A 1 89 ? -10.928 0.571 2.385 1.00 96.81 89 ALA A C 1
ATOM 722 O O . ALA A 1 89 ? -11.615 0.146 3.309 1.00 96.81 89 ALA A O 1
ATOM 723 N N . GLU A 1 90 ? -11.468 1.269 1.383 1.00 97.75 90 GLU A N 1
ATOM 724 C CA . GLU A 1 90 ? -12.900 1.580 1.303 1.00 97.75 90 GLU A CA 1
ATOM 725 C C . GLU A 1 90 ? -13.768 0.316 1.297 1.00 97.75 90 GLU A C 1
ATOM 727 O O . GLU A 1 90 ? -14.766 0.257 2.014 1.00 97.75 90 GLU A O 1
ATOM 732 N N . GLN A 1 91 ? -13.371 -0.721 0.552 1.00 98.00 91 GLN A N 1
ATOM 733 C CA . GLN A 1 91 ? -14.067 -2.015 0.562 1.00 98.00 91 GLN A CA 1
ATOM 734 C C . GLN A 1 91 ? -14.093 -2.645 1.958 1.00 98.00 91 GLN A C 1
ATOM 736 O O . GLN A 1 91 ? -15.127 -3.166 2.374 1.00 98.00 91 GLN A O 1
ATOM 741 N N . TYR A 1 92 ? -12.978 -2.573 2.691 1.00 98.00 92 TYR A N 1
ATOM 742 C CA . TYR A 1 92 ? -12.908 -3.058 4.067 1.00 98.00 92 TYR A CA 1
ATOM 743 C C . TYR A 1 92 ? -13.866 -2.279 4.976 1.00 98.00 92 TYR A C 1
ATOM 745 O O . TYR A 1 92 ? -14.691 -2.875 5.667 1.00 98.00 92 TYR A O 1
ATOM 753 N N . LEU A 1 93 ? -13.828 -0.945 4.929 1.00 97.75 93 LEU A N 1
ATOM 754 C CA . LEU A 1 93 ? -14.717 -0.106 5.736 1.00 97.75 93 LEU A CA 1
ATOM 755 C C . LEU A 1 93 ? -16.194 -0.394 5.440 1.00 97.75 93 LEU A C 1
ATOM 757 O O . LEU A 1 93 ? -16.987 -0.548 6.367 1.00 97.75 93 LEU A O 1
ATOM 761 N N . GLN A 1 94 ? -16.554 -0.544 4.164 1.00 97.88 94 GLN A N 1
ATOM 762 C CA . GLN A 1 94 ? -17.915 -0.888 3.746 1.00 97.88 94 GLN A CA 1
ATOM 763 C C . GLN A 1 94 ? -18.352 -2.261 4.266 1.00 97.88 94 GLN A C 1
ATOM 765 O O . GLN A 1 94 ? -19.458 -2.386 4.791 1.00 97.88 94 GLN A O 1
ATOM 770 N N . LEU A 1 95 ? -17.490 -3.278 4.158 1.00 97.62 95 LEU A N 1
ATOM 771 C CA . LEU A 1 95 ? -17.776 -4.634 4.635 1.00 97.62 95 LEU A CA 1
ATOM 772 C C . LEU A 1 95 ? -18.030 -4.669 6.148 1.00 97.62 95 LEU A C 1
ATOM 774 O O . LEU A 1 95 ? -18.886 -5.419 6.615 1.00 97.62 95 LEU A O 1
ATOM 778 N N . HIS A 1 96 ? -17.306 -3.842 6.899 1.00 96.81 96 HIS A N 1
ATOM 779 C CA . HIS A 1 96 ? -17.393 -3.768 8.354 1.00 96.81 96 HIS A CA 1
ATOM 780 C C . HIS A 1 96 ? -18.369 -2.697 8.868 1.00 96.81 96 HIS A C 1
ATOM 782 O O . HIS A 1 96 ? -18.507 -2.538 10.078 1.00 96.81 96 HIS A O 1
ATOM 788 N N . GLY A 1 97 ? -19.069 -1.977 7.983 1.00 96.62 97 GLY A N 1
ATOM 789 C CA . GLY A 1 97 ? -20.009 -0.922 8.374 1.00 96.62 97 GLY A CA 1
ATOM 790 C C . GLY A 1 97 ? -19.343 0.261 9.087 1.00 96.62 97 GLY A C 1
ATOM 791 O O . GLY A 1 97 ? -19.982 0.929 9.898 1.00 96.62 97 GLY A O 1
ATOM 792 N N . LEU A 1 98 ? -18.063 0.510 8.806 1.00 95.88 98 LEU A N 1
ATOM 793 C CA . LEU A 1 98 ? -17.271 1.556 9.438 1.00 95.88 98 LEU A CA 1
ATOM 794 C C . LEU A 1 98 ? -17.314 2.852 8.631 1.00 95.88 98 LEU A C 1
ATOM 796 O O . LEU A 1 98 ? -17.154 2.864 7.411 1.00 95.88 98 LEU A O 1
ATOM 800 N N . HIS A 1 99 ? -17.449 3.969 9.339 1.00 96.25 99 HIS A N 1
ATOM 801 C CA . HIS A 1 99 ? -17.192 5.289 8.774 1.00 96.25 99 HIS A CA 1
ATOM 802 C C . HIS A 1 99 ? -15.701 5.622 8.849 1.00 96.25 99 HIS A C 1
ATOM 804 O O . HIS A 1 99 ? -15.049 5.319 9.849 1.00 96.25 99 HIS A O 1
ATOM 810 N N . THR A 1 100 ? -15.184 6.316 7.833 1.00 94.25 100 THR A N 1
ATOM 811 C CA . THR A 1 100 ? -13.772 6.721 7.751 1.00 94.25 100 THR A CA 1
ATOM 812 C C . THR A 1 100 ? -13.305 7.454 9.007 1.00 94.25 100 THR A C 1
ATOM 814 O O . THR A 1 100 ? -12.300 7.068 9.591 1.00 94.25 100 THR A O 1
ATOM 817 N N . ASP A 1 101 ? -14.064 8.441 9.490 1.00 95.06 101 ASP A N 1
ATOM 818 C CA . ASP A 1 101 ? -13.691 9.215 10.683 1.00 95.06 101 ASP A CA 1
ATOM 819 C C . ASP A 1 101 ? -13.622 8.351 11.950 1.00 95.06 101 ASP A C 1
ATOM 821 O O . ASP A 1 101 ? -12.765 8.557 12.809 1.00 95.06 101 ASP A O 1
ATOM 825 N N . ALA A 1 102 ? -14.512 7.362 12.074 1.00 93.06 102 ALA A N 1
ATOM 826 C CA . ALA A 1 102 ? -14.491 6.433 13.197 1.00 93.06 102 ALA A CA 1
ATOM 827 C C . ALA A 1 102 ? -13.253 5.533 13.125 1.00 93.06 102 ALA A C 1
ATOM 829 O O . ALA A 1 102 ? -12.530 5.418 14.110 1.00 93.06 102 ALA A O 1
ATOM 830 N N . PHE A 1 103 ? -12.965 4.983 11.944 1.00 95.25 103 PHE A N 1
ATOM 831 C CA . PHE A 1 103 ? -11.789 4.152 11.723 1.00 95.25 103 PHE A CA 1
ATOM 832 C C . PHE A 1 103 ? -10.476 4.914 11.943 1.00 95.25 103 PHE A C 1
ATOM 834 O O . PHE A 1 103 ? -9.558 4.378 12.552 1.00 95.25 103 PHE A O 1
ATOM 841 N N . LEU A 1 104 ? -10.380 6.174 11.512 1.00 94.06 104 LEU A N 1
ATOM 842 C CA . LEU A 1 104 ? -9.180 6.986 11.726 1.00 94.06 104 LEU A CA 1
ATOM 843 C C . LEU A 1 104 ? -8.895 7.220 13.214 1.00 94.06 104 LEU A C 1
ATOM 845 O O . LEU A 1 104 ? -7.733 7.199 13.610 1.00 94.06 104 LEU A O 1
ATOM 849 N N . ARG A 1 105 ? -9.928 7.393 14.050 1.00 93.94 105 ARG A N 1
ATOM 850 C CA . ARG A 1 105 ? -9.742 7.475 15.510 1.00 93.94 105 ARG A CA 1
ATOM 851 C C . ARG A 1 105 ? -9.192 6.169 16.078 1.00 93.94 105 ARG A C 1
ATOM 853 O O . ARG A 1 105 ? -8.206 6.208 16.803 1.00 93.94 105 ARG A O 1
ATOM 860 N N . LEU A 1 106 ? -9.763 5.035 15.672 1.00 92.50 106 LEU A N 1
ATOM 861 C CA . LEU A 1 106 ? -9.272 3.707 16.055 1.00 92.50 106 LEU A CA 1
ATOM 862 C C . LEU A 1 106 ? -7.818 3.483 15.606 1.00 92.50 106 LEU A C 1
ATOM 864 O O . LEU A 1 106 ? -7.013 2.925 16.346 1.00 92.50 106 LEU A O 1
ATOM 868 N N . ALA A 1 107 ? -7.457 3.949 14.409 1.00 90.44 107 ALA A N 1
ATOM 869 C CA . ALA A 1 107 ? -6.098 3.846 13.895 1.00 90.44 107 ALA A CA 1
ATOM 870 C C . ALA A 1 107 ? -5.101 4.674 14.719 1.00 90.44 107 ALA A C 1
ATOM 872 O O . ALA A 1 107 ? -4.016 4.183 15.024 1.00 90.44 107 ALA A O 1
ATOM 873 N N . VAL A 1 108 ? -5.464 5.904 15.099 1.00 90.62 108 VAL A N 1
ATOM 874 C CA . VAL A 1 108 ? -4.640 6.743 15.985 1.00 90.62 108 VAL A CA 1
ATOM 875 C C . VAL A 1 108 ? -4.450 6.062 17.337 1.00 90.62 108 VAL A C 1
ATOM 877 O O . VAL A 1 108 ? -3.310 5.915 17.768 1.00 90.62 108 VAL A O 1
ATOM 880 N N . GLU A 1 109 ? -5.529 5.565 17.944 1.00 89.12 109 GLU A N 1
ATOM 881 C CA . GLU A 1 109 ? -5.481 4.870 19.237 1.00 89.12 109 GLU A CA 1
ATOM 882 C C . GLU A 1 109 ? -4.553 3.647 19.190 1.00 89.12 109 GLU A C 1
ATOM 884 O O . GLU A 1 109 ? -3.652 3.482 20.016 1.00 89.12 109 GLU A O 1
ATOM 889 N N . PHE A 1 110 ? -4.693 2.819 18.151 1.00 87.75 110 PHE A N 1
ATOM 890 C CA . PHE A 1 110 ? -3.841 1.651 17.943 1.00 87.75 110 PHE A CA 1
ATOM 891 C C . PHE A 1 110 ? -2.350 2.012 17.816 1.00 87.75 110 PHE A C 1
ATOM 893 O O . PHE A 1 110 ? -1.487 1.305 18.349 1.00 87.75 110 PHE A O 1
ATOM 900 N N . LEU A 1 111 ? -2.036 3.105 17.110 1.00 84.62 111 LEU A N 1
ATOM 901 C CA . LEU A 1 111 ? -0.663 3.577 16.908 1.00 84.62 111 LEU A CA 1
ATOM 902 C C . LEU A 1 111 ? -0.071 4.194 18.187 1.00 84.62 111 LEU A C 1
ATOM 904 O O . LEU A 1 111 ? 1.085 3.907 18.526 1.00 84.62 111 LEU A O 1
ATOM 908 N N . ASP A 1 112 ? -0.853 4.989 18.918 1.00 84.31 112 ASP A N 1
ATOM 909 C CA . ASP A 1 112 ? -0.435 5.662 20.153 1.00 84.31 112 ASP A CA 1
ATOM 910 C C . ASP A 1 112 ? -0.215 4.679 21.308 1.00 84.31 112 ASP A C 1
ATOM 912 O O . ASP A 1 112 ? 0.735 4.839 22.087 1.00 84.31 112 ASP A O 1
ATOM 916 N N . ALA A 1 113 ? -0.976 3.581 21.347 1.00 78.44 113 ALA A N 1
ATOM 917 C CA . ALA A 1 113 ? -0.803 2.487 22.303 1.00 78.44 113 ALA A CA 1
ATOM 918 C C . ALA A 1 113 ? 0.560 1.761 22.189 1.00 78.44 113 ALA A C 1
ATOM 920 O O . ALA A 1 113 ? 0.823 0.800 22.919 1.00 78.44 113 ALA A O 1
ATOM 921 N N . ARG A 1 114 ? 1.454 2.181 21.272 1.00 64.38 114 ARG A N 1
ATOM 922 C CA . ARG A 1 114 ? 2.753 1.550 20.968 1.00 64.38 114 ARG A CA 1
ATOM 923 C C . ARG A 1 114 ? 2.632 0.040 20.749 1.00 64.38 114 ARG A C 1
ATOM 925 O O . ARG A 1 114 ? 3.613 -0.691 20.948 1.00 64.38 114 ARG A O 1
ATOM 932 N N . ARG A 1 115 ? 1.468 -0.436 20.290 1.00 64.25 115 ARG A N 1
ATOM 933 C CA . ARG A 1 115 ? 1.278 -1.790 19.758 1.00 64.25 115 ARG A CA 1
ATOM 934 C C . ARG A 1 115 ? 1.942 -1.831 18.387 1.00 64.25 115 ARG A C 1
AT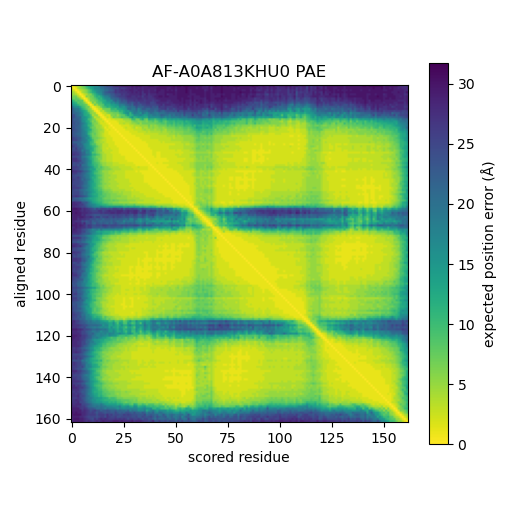OM 936 O O . ARG A 1 115 ? 1.304 -1.909 17.347 1.00 64.25 115 ARG A O 1
ATOM 943 N N . VAL A 1 116 ? 3.272 -1.708 18.409 1.00 58.12 116 VAL A N 1
ATOM 944 C CA . VAL A 1 116 ? 4.122 -1.817 17.231 1.00 58.12 116 VAL A CA 1
ATOM 945 C C . VAL A 1 116 ? 3.777 -3.149 16.597 1.00 58.12 116 VAL A C 1
ATOM 947 O O . VAL A 1 116 ? 3.849 -4.191 17.252 1.00 58.12 116 VAL A O 1
ATOM 950 N N . VAL A 1 117 ? 3.384 -3.083 15.336 1.00 60.22 117 VAL A N 1
ATOM 951 C CA . VAL A 1 117 ? 3.270 -4.224 14.448 1.00 60.22 117 VAL A CA 1
ATOM 952 C C . VAL A 1 117 ? 4.613 -4.967 14.495 1.00 60.22 117 VAL A C 1
ATOM 954 O O . VAL A 1 117 ? 5.610 -4.509 13.949 1.00 60.22 117 VAL A O 1
ATOM 957 N N . ARG A 1 118 ? 4.689 -6.038 15.292 1.00 53.44 118 ARG A N 1
ATOM 958 C CA . ARG A 1 118 ? 5.912 -6.818 15.526 1.00 53.44 118 ARG A CA 1
ATOM 959 C C . ARG A 1 118 ? 5.751 -8.168 14.850 1.00 53.44 118 ARG A C 1
ATOM 961 O O . ARG A 1 118 ? 5.283 -9.1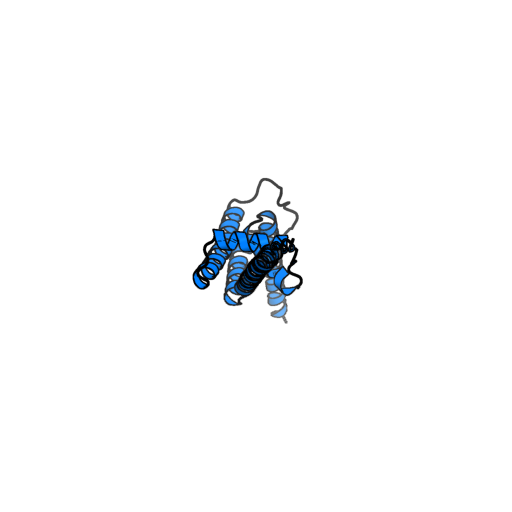22 15.465 1.00 53.44 118 ARG A O 1
ATOM 968 N N . GLY A 1 119 ? 6.154 -8.224 13.590 1.00 59.75 119 GLY A N 1
ATOM 969 C CA . GLY A 1 119 ? 6.222 -9.439 12.789 1.00 59.75 119 GLY A CA 1
ATOM 970 C C . GLY A 1 119 ? 6.658 -9.098 11.369 1.00 59.75 119 GLY A C 1
ATOM 971 O O . GLY A 1 119 ? 6.127 -8.152 10.797 1.00 59.75 119 GLY A O 1
ATOM 972 N N . SER A 1 120 ? 7.594 -9.874 10.809 1.00 60.00 120 SER A N 1
ATOM 973 C CA . SER A 1 120 ? 8.095 -9.724 9.425 1.00 60.00 120 SER A CA 1
ATOM 974 C C . SER A 1 120 ? 6.975 -9.665 8.388 1.00 60.00 120 SER A C 1
ATOM 976 O O . SER A 1 120 ? 7.083 -9.046 7.343 1.00 60.00 120 SER A O 1
ATOM 978 N N . ASP A 1 121 ? 5.887 -10.339 8.714 1.00 66.31 121 ASP A N 1
ATOM 979 C CA . ASP A 1 121 ? 4.732 -10.581 7.878 1.00 66.31 121 ASP A CA 1
ATOM 980 C C . ASP A 1 121 ? 3.858 -9.346 7.628 1.00 66.31 121 ASP A C 1
ATOM 982 O O . ASP A 1 121 ? 3.231 -9.231 6.576 1.00 66.31 121 ASP A O 1
ATOM 986 N N . ASP A 1 122 ? 3.809 -8.425 8.587 1.00 72.50 122 ASP A N 1
ATOM 987 C CA . ASP A 1 122 ? 3.048 -7.187 8.447 1.00 72.50 122 ASP A CA 1
ATOM 988 C C . ASP A 1 122 ? 3.939 -6.044 7.919 1.00 72.50 122 ASP A C 1
ATOM 990 O O . ASP A 1 122 ? 3.425 -5.052 7.403 1.00 72.50 122 ASP A O 1
ATOM 994 N N . GLU A 1 123 ? 5.271 -6.187 7.993 1.00 78.06 123 GLU A N 1
ATOM 995 C CA . GLU A 1 123 ? 6.239 -5.207 7.479 1.00 78.06 123 GLU A CA 1
ATOM 996 C C . GLU A 1 123 ? 6.128 -5.029 5.957 1.00 78.06 123 GLU A C 1
ATOM 998 O O . GLU A 1 123 ? 6.129 -3.892 5.488 1.00 78.06 123 GLU A O 1
ATOM 1003 N N . ASP A 1 124 ? 5.946 -6.111 5.193 1.00 79.75 124 ASP A N 1
ATOM 1004 C CA . ASP A 1 124 ? 5.825 -6.050 3.727 1.00 79.75 124 ASP A CA 1
ATOM 1005 C C . ASP A 1 124 ? 4.585 -5.253 3.279 1.00 79.75 124 ASP A C 1
ATOM 1007 O O . ASP A 1 124 ? 4.633 -4.445 2.346 1.00 79.75 124 ASP A O 1
ATOM 1011 N N . VAL A 1 125 ? 3.454 -5.450 3.961 1.00 86.94 125 VAL A N 1
ATOM 1012 C CA . VAL A 1 125 ? 2.213 -4.721 3.658 1.00 86.94 125 VAL A CA 1
ATOM 1013 C C . VAL A 1 125 ? 2.268 -3.286 4.146 1.00 86.94 125 VAL A C 1
ATOM 1015 O O . VAL A 1 125 ? 1.775 -2.391 3.458 1.00 86.94 125 VAL A O 1
ATOM 1018 N N . LEU A 1 126 ? 2.917 -3.043 5.284 1.00 86.12 126 LEU A N 1
ATOM 1019 C CA . LEU A 1 126 ? 3.196 -1.689 5.738 1.00 86.12 126 LEU A CA 1
ATOM 1020 C C . LEU A 1 126 ? 4.114 -0.947 4.766 1.00 86.12 126 LEU A C 1
ATOM 1022 O O . LEU A 1 126 ? 3.862 0.223 4.507 1.00 86.12 126 LEU A O 1
ATOM 1026 N N . GLU A 1 127 ? 5.129 -1.588 4.182 1.00 89.00 127 GLU A N 1
ATOM 1027 C CA . GLU A 1 127 ? 5.965 -0.960 3.151 1.00 89.00 127 GLU A CA 1
ATOM 1028 C C . GLU A 1 127 ? 5.117 -0.552 1.938 1.00 89.00 127 GLU A C 1
ATOM 1030 O O . GLU A 1 127 ? 5.226 0.580 1.463 1.00 89.00 127 GLU A O 1
ATOM 1035 N N . GLY A 1 128 ? 4.218 -1.436 1.488 1.00 92.25 128 GLY A N 1
ATOM 1036 C CA . GLY A 1 128 ? 3.274 -1.151 0.408 1.00 92.25 128 GLY A CA 1
ATOM 1037 C C . GLY A 1 128 ? 2.335 0.021 0.716 1.00 92.25 128 GLY A C 1
ATOM 1038 O O . GLY A 1 128 ? 2.153 0.886 -0.140 1.00 92.25 128 GLY A O 1
ATOM 1039 N N . LEU A 1 129 ? 1.797 0.078 1.937 1.00 92.81 129 LEU A N 1
ATOM 1040 C CA . LEU A 1 129 ? 0.923 1.155 2.410 1.00 92.81 129 LEU A CA 1
ATOM 1041 C C . LEU A 1 129 ? 1.684 2.477 2.597 1.00 92.81 129 LEU A C 1
ATOM 1043 O O . LEU A 1 129 ? 1.213 3.539 2.214 1.00 92.81 129 LEU A O 1
ATOM 1047 N N . ILE A 1 130 ? 2.906 2.447 3.126 1.00 93.19 130 ILE A N 1
ATOM 1048 C CA . ILE A 1 130 ? 3.751 3.646 3.221 1.00 93.19 130 ILE A CA 1
ATOM 1049 C C . ILE A 1 130 ? 4.081 4.157 1.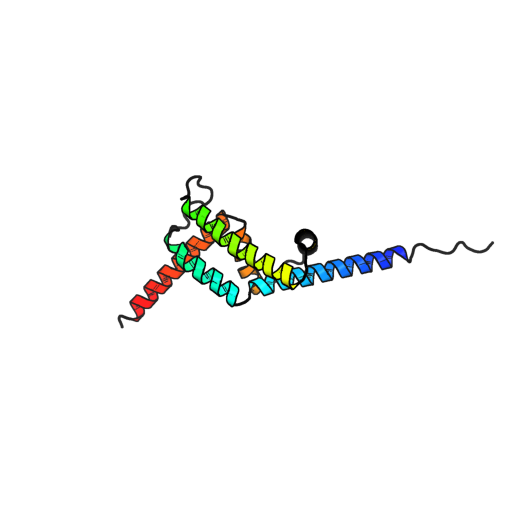816 1.00 93.19 130 ILE A C 1
ATOM 1051 O O . ILE A 1 130 ? 4.083 5.366 1.587 1.00 93.19 130 ILE A O 1
ATOM 1055 N N . ALA A 1 131 ? 4.337 3.257 0.866 1.00 95.19 131 ALA A N 1
ATOM 1056 C CA . ALA A 1 131 ? 4.539 3.611 -0.531 1.00 95.19 131 ALA A CA 1
ATOM 1057 C C . ALA A 1 131 ? 3.280 4.192 -1.198 1.00 95.19 131 ALA A C 1
ATOM 1059 O O . ALA A 1 131 ? 3.429 4.864 -2.207 1.00 95.19 131 ALA A O 1
ATOM 1060 N N . SER A 1 132 ? 2.064 3.995 -0.676 1.00 96.75 132 SER A N 1
ATOM 1061 C CA . SER A 1 132 ? 0.876 4.657 -1.239 1.00 96.75 132 SER A CA 1
ATOM 1062 C C . SER A 1 132 ? 0.786 6.139 -0.871 1.00 96.75 132 SER A C 1
ATOM 1064 O O . SER A 1 132 ? 0.212 6.922 -1.623 1.00 96.75 132 SER A O 1
ATOM 1066 N N . GLU A 1 133 ? 1.381 6.532 0.258 1.00 95.50 133 GLU A N 1
ATOM 1067 C CA . GLU A 1 133 ? 1.357 7.913 0.755 1.00 95.50 133 GLU A CA 1
ATOM 1068 C C . GLU A 1 133 ? 2.661 8.678 0.482 1.00 95.50 133 GLU A C 1
ATOM 1070 O O . GLU A 1 133 ? 2.662 9.888 0.239 1.00 95.50 133 GLU A O 1
ATOM 1075 N N . SER A 1 134 ? 3.800 7.986 0.511 1.00 94.38 134 SER A N 1
ATOM 1076 C CA . SER A 1 134 ? 5.130 8.576 0.366 1.00 94.38 134 SER A CA 1
ATOM 1077 C C . SER A 1 134 ? 5.667 8.381 -1.049 1.00 94.38 134 SER A C 1
ATOM 1079 O O . SER A 1 134 ? 6.198 7.319 -1.383 1.00 94.38 134 SER A O 1
ATOM 1081 N N . TYR A 1 135 ? 5.640 9.450 -1.856 1.00 92.69 135 TYR A N 1
ATOM 1082 C CA . TYR A 1 135 ? 6.228 9.443 -3.203 1.00 92.69 135 TYR A CA 1
ATOM 1083 C C . TYR A 1 135 ? 7.697 8.970 -3.227 1.00 92.69 135 TYR A C 1
ATOM 1085 O O . TYR A 1 135 ? 8.035 8.142 -4.074 1.00 92.69 135 TYR A O 1
ATOM 1093 N N . PRO A 1 136 ? 8.592 9.410 -2.316 1.00 91.56 136 PRO A N 1
ATOM 1094 C CA . PRO A 1 136 ? 9.955 8.882 -2.276 1.00 91.56 136 PRO A CA 1
ATOM 1095 C C . PRO A 1 136 ? 10.014 7.367 -2.055 1.00 91.56 136 PRO A C 1
ATOM 1097 O O . PRO A 1 136 ? 10.811 6.683 -2.700 1.00 91.56 136 PRO A O 1
ATOM 1100 N N . THR A 1 137 ? 9.162 6.836 -1.174 1.00 92.62 137 THR A N 1
ATOM 1101 C CA . THR A 1 137 ? 9.090 5.394 -0.902 1.00 92.62 137 THR A CA 1
ATOM 1102 C C . THR A 1 137 ? 8.560 4.646 -2.124 1.00 92.62 137 THR A C 1
ATOM 1104 O O . THR A 1 137 ? 9.189 3.685 -2.563 1.00 92.62 137 THR A O 1
ATOM 1107 N N . PHE A 1 138 ? 7.482 5.140 -2.740 1.00 95.19 138 PHE A N 1
ATOM 1108 C CA . PHE A 1 138 ? 6.932 4.626 -3.996 1.00 95.19 138 PHE A CA 1
ATOM 1109 C C . PHE A 1 138 ? 7.972 4.568 -5.116 1.00 95.19 138 PHE A C 1
ATOM 1111 O O . PHE A 1 138 ? 8.139 3.549 -5.787 1.00 95.19 138 PHE A O 1
ATOM 1118 N N . PHE A 1 139 ? 8.709 5.659 -5.309 1.00 92.88 139 PHE A N 1
ATOM 1119 C CA . PHE A 1 139 ? 9.712 5.755 -6.358 1.00 92.88 139 PHE A CA 1
ATOM 1120 C C . PHE A 1 139 ? 10.806 4.693 -6.182 1.00 92.88 139 PHE A C 1
ATOM 1122 O O . PHE A 1 139 ? 11.169 3.989 -7.130 1.00 92.88 139 PHE A O 1
ATOM 1129 N N . LEU A 1 140 ? 11.305 4.529 -4.951 1.00 91.38 140 LEU A N 1
ATOM 1130 C CA . LEU A 1 140 ? 12.295 3.503 -4.619 1.00 91.38 140 LEU A CA 1
ATOM 1131 C C . LEU A 1 140 ? 11.733 2.083 -4.772 1.00 91.38 140 LEU A C 1
ATOM 1133 O O . LEU A 1 140 ? 12.443 1.202 -5.274 1.00 91.38 140 LEU A O 1
ATOM 1137 N N . TYR A 1 141 ? 10.471 1.875 -4.392 1.00 93.56 141 TYR A N 1
ATOM 1138 C CA . TYR A 1 141 ? 9.746 0.624 -4.589 1.00 93.56 141 TYR A CA 1
ATOM 1139 C C . TYR A 1 141 ? 9.702 0.241 -6.076 1.00 93.56 141 TYR A C 1
ATOM 1141 O O . TYR A 1 141 ? 10.186 -0.834 -6.444 1.00 93.56 141 TYR A O 1
ATOM 1149 N N . MET A 1 142 ? 9.260 1.141 -6.960 1.00 95.12 142 MET A N 1
ATOM 1150 C CA . MET A 1 142 ? 9.165 0.877 -8.402 1.00 95.12 142 MET A CA 1
ATOM 1151 C C . MET A 1 142 ? 10.532 0.625 -9.054 1.00 95.12 142 MET A C 1
ATOM 1153 O O . MET A 1 142 ? 10.679 -0.300 -9.859 1.00 95.12 142 MET A O 1
ATOM 1157 N N . CYS A 1 143 ? 11.575 1.355 -8.640 1.00 92.56 143 CYS A N 1
ATOM 1158 C CA . CYS A 1 143 ? 12.955 1.066 -9.051 1.00 92.56 143 CYS A CA 1
ATOM 1159 C C . CYS A 1 143 ? 13.402 -0.344 -8.609 1.00 92.56 143 CYS A C 1
ATOM 1161 O O . CYS A 1 143 ? 14.167 -1.027 -9.297 1.00 92.56 143 CYS A O 1
ATOM 1163 N N . SER A 1 144 ? 12.945 -0.811 -7.444 1.00 92.44 144 SER A N 1
ATOM 1164 C CA . SER A 1 144 ? 13.202 -2.172 -6.967 1.00 92.44 144 SER A CA 1
ATOM 1165 C C . SER A 1 144 ? 12.456 -3.225 -7.790 1.00 92.44 144 SER A C 1
ATOM 1167 O O . SER A 1 144 ? 13.059 -4.227 -8.184 1.00 92.44 144 SER A O 1
ATOM 1169 N N . VAL A 1 145 ? 11.180 -2.987 -8.112 1.00 94.25 145 VAL A N 1
ATOM 1170 C CA . VAL A 1 145 ? 10.367 -3.857 -8.982 1.00 94.25 145 VAL A CA 1
ATOM 1171 C C . VAL A 1 145 ? 11.023 -4.013 -10.353 1.00 94.25 145 VAL A C 1
ATOM 1173 O O . VAL A 1 145 ? 11.247 -5.144 -10.785 1.00 94.25 145 VAL A O 1
ATOM 1176 N N . ARG A 1 146 ? 11.449 -2.910 -10.986 1.00 94.75 146 ARG A N 1
ATOM 1177 C CA . ARG A 1 146 ? 12.142 -2.952 -12.283 1.00 94.75 146 ARG A CA 1
ATOM 1178 C C . ARG A 1 146 ? 13.362 -3.865 -12.251 1.00 94.75 146 ARG A C 1
ATOM 1180 O O . ARG A 1 146 ? 13.547 -4.693 -13.138 1.00 94.75 146 ARG A O 1
ATOM 1187 N N . ARG A 1 147 ? 14.204 -3.734 -11.222 1.00 91.88 147 ARG A N 1
ATOM 1188 C CA . ARG A 1 147 ? 15.419 -4.553 -11.092 1.00 91.88 147 ARG A CA 1
ATOM 1189 C C . ARG A 1 147 ? 15.097 -6.035 -10.921 1.00 91.88 147 ARG A C 1
ATOM 1191 O O . ARG A 1 147 ? 15.774 -6.863 -11.526 1.00 91.88 147 ARG A O 1
ATOM 1198 N N . ARG A 1 148 ? 14.072 -6.370 -10.129 1.00 92.19 148 ARG A N 1
ATOM 1199 C CA . ARG A 1 148 ? 13.609 -7.758 -9.960 1.00 92.19 148 ARG A CA 1
ATOM 1200 C C . ARG A 1 148 ? 13.092 -8.336 -11.275 1.00 92.19 148 ARG A C 1
ATOM 1202 O O . ARG A 1 148 ? 13.484 -9.444 -11.629 1.00 92.19 148 ARG A O 1
ATOM 1209 N N . ARG A 1 149 ? 12.299 -7.565 -12.023 1.00 93.75 149 ARG A N 1
ATOM 1210 C CA . ARG A 1 149 ? 11.819 -7.933 -13.360 1.00 93.75 149 ARG A CA 1
ATOM 1211 C C . ARG A 1 149 ? 12.971 -8.205 -14.323 1.00 93.75 149 ARG A C 1
ATOM 1213 O O . ARG A 1 149 ? 13.063 -9.296 -14.872 1.00 93.75 149 ARG A O 1
ATOM 1220 N N . GLU A 1 150 ? 13.894 -7.257 -14.470 1.00 92.75 150 GLU A N 1
ATOM 1221 C CA . GLU A 1 150 ? 15.039 -7.410 -15.375 1.00 92.75 150 GLU A CA 1
ATOM 1222 C C . GLU A 1 150 ? 15.944 -8.589 -14.974 1.00 92.75 150 GLU A C 1
ATOM 1224 O O . GLU A 1 150 ? 16.528 -9.247 -15.835 1.00 92.75 150 GLU A O 1
ATOM 1229 N N . TRP A 1 151 ? 16.086 -8.870 -13.674 1.00 90.19 151 TRP A N 1
ATOM 1230 C CA . TRP A 1 151 ? 16.804 -10.052 -13.192 1.00 90.19 151 TRP A CA 1
ATOM 1231 C C . TRP A 1 151 ? 16.078 -11.356 -13.549 1.00 90.19 151 TRP A C 1
ATOM 1233 O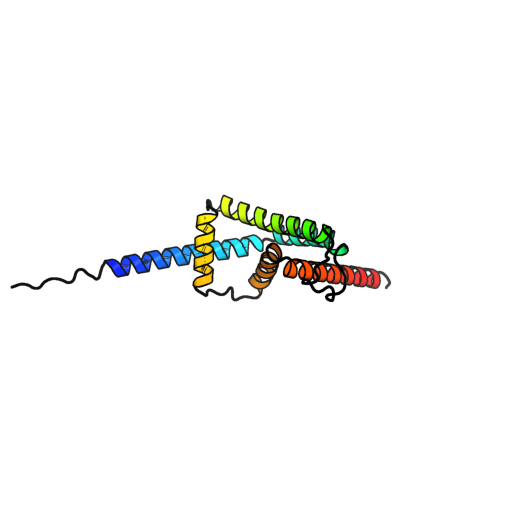 O . TRP A 1 151 ? 16.722 -12.293 -14.031 1.00 90.19 151 TRP A O 1
ATOM 1243 N N . ALA A 1 152 ? 14.757 -11.411 -13.361 1.00 89.31 152 ALA A N 1
ATOM 1244 C CA . ALA A 1 152 ? 13.944 -12.574 -13.707 1.00 89.31 152 ALA A CA 1
ATOM 1245 C C . ALA A 1 152 ? 14.005 -12.862 -15.217 1.00 89.31 152 ALA A C 1
ATOM 1247 O O . ALA A 1 152 ? 14.316 -13.983 -15.616 1.00 89.31 152 ALA A O 1
ATOM 1248 N N . GLU A 1 153 ? 13.835 -11.833 -16.053 1.00 89.75 153 GLU A N 1
ATOM 1249 C CA . GLU A 1 153 ? 13.919 -11.935 -17.515 1.00 89.75 153 GLU A CA 1
ATOM 1250 C C . GLU A 1 153 ? 15.307 -12.421 -17.979 1.00 89.75 153 GLU A C 1
ATOM 1252 O O . GLU A 1 153 ? 15.408 -13.319 -18.816 1.00 89.75 153 GLU A O 1
ATOM 1257 N N . LYS A 1 154 ? 16.401 -11.902 -17.396 1.00 87.31 154 LYS A N 1
ATOM 1258 C CA . LYS A 1 154 ? 17.772 -12.363 -17.705 1.00 87.31 154 LYS A CA 1
ATOM 1259 C C . LYS A 1 154 ? 18.009 -13.820 -17.318 1.00 87.31 154 LYS A C 1
ATOM 1261 O O . LYS A 1 154 ? 18.648 -14.560 -18.070 1.00 87.31 154 LYS A O 1
ATOM 1266 N N . THR A 1 155 ? 17.525 -14.220 -16.146 1.00 83.44 155 THR A N 1
ATOM 1267 C CA . THR A 1 155 ? 17.714 -15.577 -15.620 1.00 83.44 155 THR A CA 1
ATOM 1268 C C . THR A 1 155 ? 16.937 -16.589 -16.459 1.00 83.44 155 THR A C 1
ATOM 1270 O O . THR A 1 155 ? 17.493 -17.616 -16.840 1.00 83.44 155 THR A O 1
ATOM 1273 N N . MET A 1 156 ? 15.699 -16.268 -16.843 1.00 74.38 156 MET A N 1
ATOM 1274 C CA . MET A 1 156 ? 14.870 -17.120 -17.702 1.00 74.38 156 MET A CA 1
ATOM 1275 C C . MET A 1 156 ? 15.452 -17.272 -19.115 1.00 74.38 156 MET A C 1
ATOM 1277 O O . MET A 1 156 ? 15.586 -18.392 -19.605 1.00 74.38 156 MET A O 1
ATOM 1281 N N . CYS A 1 157 ? 15.893 -16.180 -19.748 1.00 67.69 157 CYS A N 1
ATOM 1282 C CA . CYS A 1 157 ? 16.526 -16.244 -21.071 1.00 67.69 157 CYS A CA 1
ATOM 1283 C C . CYS A 1 157 ? 17.842 -17.039 -21.063 1.00 67.69 157 CYS A C 1
ATOM 1285 O O . CYS A 1 157 ? 18.137 -17.747 -22.022 1.00 67.69 157 CYS A O 1
ATOM 1287 N N . SER A 1 158 ? 18.614 -16.969 -19.975 1.00 62.81 158 SER A N 1
ATOM 1288 C CA . SER A 1 158 ? 19.859 -17.740 -19.835 1.00 62.81 158 SER A CA 1
ATOM 1289 C C . SER A 1 158 ? 19.600 -19.228 -19.562 1.00 62.81 158 SER A C 1
ATOM 1291 O O . SER A 1 158 ? 20.362 -20.072 -20.019 1.00 62.81 158 SER A O 1
ATOM 1293 N N . ALA A 1 159 ? 18.512 -19.561 -18.859 1.00 58.50 159 ALA A N 1
ATOM 1294 C CA . ALA A 1 159 ? 18.123 -20.940 -18.553 1.00 58.50 159 ALA A CA 1
ATOM 1295 C C . ALA A 1 159 ? 17.548 -21.702 -19.760 1.00 58.50 159 ALA A C 1
ATOM 1297 O O . ALA A 1 159 ? 17.553 -22.926 -19.760 1.00 58.50 159 ALA A O 1
ATOM 1298 N N . THR A 1 160 ? 17.076 -20.990 -20.789 1.00 56.91 160 THR A N 1
ATOM 1299 C CA . THR A 1 160 ? 16.528 -21.595 -22.019 1.00 56.91 160 THR A CA 1
ATOM 1300 C C . THR A 1 160 ? 17.607 -21.843 -23.089 1.00 56.91 160 THR A C 1
ATOM 1302 O O . THR A 1 160 ? 17.316 -22.389 -24.149 1.00 56.91 160 THR A O 1
ATOM 1305 N N . ALA A 1 161 ? 18.848 -21.410 -22.838 1.00 51.03 161 ALA A N 1
ATOM 1306 C CA . ALA A 1 161 ? 19.987 -21.528 -23.754 1.00 51.03 161 ALA A CA 1
ATOM 1307 C C . ALA A 1 161 ? 20.914 -22.728 -23.446 1.00 51.03 161 ALA A C 1
ATOM 1309 O O . ALA A 1 161 ? 22.010 -22.809 -24.007 1.00 51.03 161 ALA A O 1
ATOM 1310 N N . LEU A 1 162 ? 20.482 -23.638 -22.565 1.00 45.53 162 LEU A N 1
ATOM 1311 C CA . LEU A 1 162 ? 21.105 -24.930 -22.242 1.00 45.53 162 LEU A CA 1
ATOM 1312 C C . LEU A 1 162 ? 20.144 -26.066 -22.605 1.00 45.53 162 LEU A C 1
ATOM 1314 O O . LEU A 1 162 ? 20.651 -27.123 -23.041 1.00 45.53 162 LEU A O 1
#

Solvent-accessible surface area (backbone atoms only — not comparable to full-atom values): 9352 Å² total; per-residue (Å²): 139,82,80,88,76,89,78,74,74,69,64,58,61,57,49,58,50,52,54,53,51,52,54,50,50,14,47,51,53,51,53,48,48,57,53,60,59,61,35,65,72,52,48,47,50,53,50,53,56,46,60,74,52,11,76,82,43,58,82,60,87,80,68,54,73,83,54,89,83,69,63,68,66,56,56,54,47,46,52,55,52,24,49,54,55,51,54,53,51,50,52,51,29,60,76,70,73,49,52,69,74,59,51,52,51,29,50,51,51,36,58,73,68,64,63,66,88,83,50,79,78,56,48,62,53,47,51,54,54,48,28,42,75,33,63,59,50,30,54,54,49,35,24,49,48,31,50,52,50,57,49,50,54,52,52,53,61,58,64,73,74,114

pLDDT: mean 83.85, std 15.82, range [41.41, 98.25]

Foldseek 3Di:
DDDDDDPPPPVVVVVVVVLVVLLVVLVVLVVVLLVLCVPPVLVVVLLVLLLVLLVVADLDPPPDLPPPDDPVSLVVSLQVLLVSSVVSVVVSCVVVVHDPVSNVVSPVSNVVVVVPPPDPSSVVSVLSVVLSVDSSSVSVVSSVSNNVVVVVVVVVVVVVVD

Organism: Polarella glacialis (NCBI:txid89957)

Radius of gyration: 23.18 Å; Cα contacts (8 Å, |Δi|>4): 91; chains: 1; bounding box: 44×43×88 Å

Secondary structure (DSSP, 8-state):
--------SHHHHHHHHHHHHHHHHHHHHHHHHHHHHT-HHHHHHHHHHHHHHGGGS-SSTTS-TTSS---HHHHHHHHHHHHHHHHHHHHHHHHTT--HHHHHHHHHHHHHTT----SHHHHHHHHHHHHHH-HHHHHHHHHHHHHHHHHHHHHHHHHTT-

Sequence (162 aa):
MEGAGCSSSSSCVARDAAEAEEEAEAELHMRGLLQWLREESFVTAIAEWSWDWCLEFPREKFQDPSRPEHSLRFTEAHLGYRQLFESRAEQYLQLHGLHTDAFLRLAVEFLDARRVVRGSDDEDVLEGLIASESYPTFFLYMCSVRRRREWAEKTMCSATAL

Mean predicted aligned error: 9.1 Å

InterPro domains:
  IPR023379 BART domain [PF11527] (31-149)
  IPR042541 BART domain superfamily [G3DSA:1.20.1520.10] (18-158)